Protein AF-A0A7S0NZR8-F1 (afdb_monomer)

Secondary structure (DSSP, 8-state):
-----TT--SSTTSHHHHHHHGGGTS-HHHHHHHHHHHHHHHSPPPPHHHHHHSPPPEEEE-HHHHHHHHT-TTTTTTT-HHHHHHHHHTTS-HHHH--SS-SSEEEETT-----SSHHHHHHHHHH--

Radius of gyration: 22.2 Å; Cα contacts (8 Å, |Δi|>4): 126; chains: 1; bounding box: 55×46×48 Å

Structure (mmCIF, N/CA/C/O backbone):
data_AF-A0A7S0NZR8-F1
#
_entry.id   AF-A0A7S0NZR8-F1
#
loop_
_atom_site.group_PDB
_atom_site.id
_atom_site.type_symbol
_atom_site.label_atom_id
_atom_site.label_alt_id
_atom_site.label_comp_id
_atom_site.label_asym_id
_atom_site.label_entity_id
_atom_site.label_seq_id
_atom_site.pdbx_PDB_ins_code
_atom_site.Cartn_x
_atom_site.Cartn_y
_atom_site.Cartn_z
_atom_site.occupancy
_atom_site.B_iso_or_equiv
_atom_site.auth_seq_id
_atom_site.auth_comp_id
_atom_site.auth_asym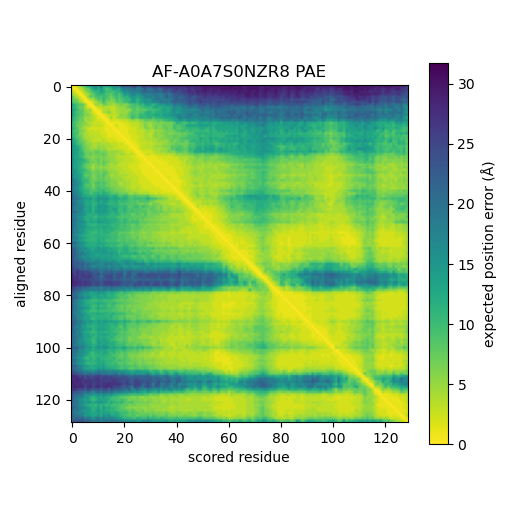_id
_atom_site.auth_atom_id
_atom_site.pdbx_PDB_model_num
ATOM 1 N N . VAL A 1 1 ? 41.894 -26.912 -22.158 1.00 45.88 1 VAL A N 1
ATOM 2 C CA . VAL A 1 1 ? 41.130 -25.674 -21.894 1.00 45.88 1 VAL A CA 1
ATOM 3 C C . VAL A 1 1 ? 39.765 -26.116 -21.419 1.00 45.88 1 VAL A C 1
ATOM 5 O O . VAL A 1 1 ? 39.047 -26.729 -22.197 1.00 45.88 1 VAL A O 1
ATOM 8 N N . GLU A 1 2 ? 39.477 -25.946 -20.134 1.00 52.91 2 GLU A N 1
ATOM 9 C CA . GLU A 1 2 ? 38.169 -26.277 -19.565 1.00 52.91 2 GLU A CA 1
ATOM 10 C C . GLU A 1 2 ? 37.163 -25.227 -20.051 1.00 52.91 2 GLU A C 1
ATOM 12 O O . GLU A 1 2 ? 37.358 -24.028 -19.846 1.00 52.91 2 GLU A O 1
ATOM 17 N N . LEU A 1 3 ? 36.141 -25.662 -20.788 1.00 56.50 3 LEU A N 1
ATOM 18 C CA . LEU A 1 3 ? 35.058 -24.795 -21.243 1.00 56.50 3 LEU A CA 1
ATOM 19 C C . LEU A 1 3 ? 34.191 -24.456 -20.030 1.00 56.50 3 LEU A C 1
ATOM 21 O O . LEU A 1 3 ? 33.331 -25.237 -19.633 1.00 56.50 3 LEU A O 1
ATOM 25 N N . VAL A 1 4 ? 34.432 -23.296 -19.424 1.00 59.06 4 VAL A N 1
ATOM 26 C CA . VAL A 1 4 ? 33.550 -22.764 -18.383 1.00 59.06 4 VAL A CA 1
ATOM 27 C C . VAL A 1 4 ? 32.244 -22.354 -19.060 1.00 59.06 4 VAL A C 1
ATOM 29 O O . VAL A 1 4 ? 32.189 -21.354 -19.776 1.00 59.06 4 VAL A O 1
ATOM 32 N N . PHE A 1 5 ? 31.190 -23.149 -18.872 1.00 58.75 5 PHE A N 1
ATOM 33 C CA . PHE A 1 5 ? 29.847 -22.847 -19.367 1.00 58.75 5 PHE A CA 1
ATOM 34 C C . PHE A 1 5 ? 29.254 -21.683 -18.568 1.00 58.75 5 PHE A C 1
ATOM 36 O O . PHE A 1 5 ? 28.559 -21.870 -17.574 1.00 58.75 5 PHE A O 1
ATOM 43 N N . THR A 1 6 ? 29.545 -20.458 -18.998 1.00 63.75 6 THR A N 1
ATOM 44 C CA . THR A 1 6 ? 29.077 -19.228 -18.340 1.00 63.75 6 THR A CA 1
ATOM 45 C C . THR A 1 6 ? 27.583 -18.962 -18.536 1.00 63.75 6 THR A C 1
ATOM 47 O O . THR A 1 6 ? 26.999 -18.207 -17.767 1.00 63.75 6 THR A O 1
ATOM 50 N N . GLY A 1 7 ? 26.959 -19.575 -19.548 1.00 66.31 7 GLY A N 1
ATOM 51 C CA . GLY A 1 7 ? 25.544 -19.376 -19.885 1.00 66.31 7 GLY A CA 1
ATOM 52 C C . GLY A 1 7 ? 24.577 -20.427 -19.331 1.00 66.31 7 GLY A C 1
ATOM 53 O O . GLY A 1 7 ? 23.371 -20.259 -19.480 1.00 66.31 7 GLY A O 1
ATOM 54 N N . CYS A 1 8 ? 25.069 -21.511 -18.724 1.00 74.06 8 CYS A N 1
ATOM 55 C CA . CYS A 1 8 ? 24.201 -22.512 -18.107 1.00 74.06 8 CYS A CA 1
ATOM 56 C C . CYS A 1 8 ? 23.959 -22.114 -16.649 1.00 74.06 8 CYS A C 1
ATOM 58 O O . CYS A 1 8 ? 24.921 -21.857 -15.939 1.00 74.06 8 CYS A O 1
ATOM 60 N N . ALA A 1 9 ? 22.698 -22.032 -16.223 1.00 79.19 9 ALA A N 1
ATOM 61 C CA . ALA A 1 9 ? 22.320 -21.753 -14.831 1.00 79.19 9 ALA A CA 1
ATOM 62 C C . ALA A 1 9 ? 21.661 -22.961 -14.143 1.00 79.19 9 ALA A C 1
ATOM 64 O O . ALA A 1 9 ? 21.294 -22.890 -12.975 1.00 79.19 9 ALA A O 1
ATOM 65 N N . GLU A 1 10 ? 21.491 -24.068 -14.870 1.00 80.38 10 GLU A N 1
ATOM 66 C CA . GLU A 1 10 ? 20.779 -25.258 -14.393 1.00 80.38 10 GLU A CA 1
ATOM 67 C C . GLU A 1 10 ? 21.644 -26.147 -13.491 1.00 80.38 10 GLU A C 1
ATOM 69 O O . GLU A 1 10 ? 21.119 -26.869 -12.646 1.00 80.38 10 GLU A O 1
ATOM 74 N N . PHE A 1 11 ? 22.971 -26.093 -13.642 1.00 79.56 11 PHE A N 1
ATOM 75 C CA . PHE A 1 11 ? 23.897 -26.899 -12.851 1.00 79.56 11 PHE A CA 1
ATOM 76 C C . PHE A 1 11 ? 24.638 -26.035 -11.832 1.00 79.56 11 PHE A C 1
ATOM 78 O O . PHE A 1 11 ? 25.335 -25.101 -12.214 1.00 79.56 11 PHE A O 1
ATOM 85 N N . ALA A 1 12 ? 24.562 -26.395 -10.549 1.00 76.56 12 ALA A N 1
ATOM 86 C CA . ALA A 1 12 ? 25.122 -25.607 -9.443 1.00 76.56 12 ALA A CA 1
ATOM 87 C C . ALA A 1 12 ? 26.616 -25.252 -9.597 1.00 76.56 12 ALA A C 1
ATOM 89 O O . ALA A 1 12 ? 27.032 -24.175 -9.212 1.00 76.56 12 ALA A O 1
ATOM 90 N N . HIS A 1 13 ? 27.422 -26.114 -10.226 1.00 79.94 13 HIS A N 1
ATOM 91 C CA . HIS A 1 13 ? 28.866 -25.897 -10.407 1.00 79.94 13 HIS A CA 1
ATOM 92 C C . HIS A 1 13 ? 29.228 -24.933 -11.554 1.00 79.94 13 HIS A C 1
ATOM 94 O O . HIS A 1 13 ? 30.400 -24.789 -11.904 1.00 79.94 13 HIS A O 1
ATOM 100 N N . THR A 1 14 ? 28.235 -24.330 -12.205 1.00 85.81 14 THR A N 1
ATOM 101 C CA . THR A 1 14 ? 28.453 -23.402 -13.317 1.00 85.81 14 THR A CA 1
ATOM 102 C C . THR A 1 14 ? 28.504 -21.967 -12.817 1.00 85.81 14 THR A C 1
ATOM 104 O O . THR A 1 14 ? 27.787 -21.582 -11.897 1.00 85.81 14 THR A O 1
ATOM 107 N N . LEU A 1 15 ? 29.302 -21.132 -13.489 1.00 82.81 15 LEU A N 1
ATOM 108 C CA . LEU A 1 15 ? 29.347 -19.700 -13.191 1.00 82.81 15 LEU A CA 1
ATOM 109 C C . LEU A 1 15 ? 27.961 -19.046 -13.329 1.00 82.81 15 LEU A C 1
ATOM 111 O O . LEU A 1 15 ? 27.646 -18.125 -12.585 1.00 82.81 15 LEU A O 1
ATOM 115 N N . GLY A 1 16 ? 27.130 -19.516 -14.265 1.00 83.94 16 GLY A N 1
ATOM 116 C CA . GLY A 1 16 ? 25.773 -19.004 -14.438 1.00 83.94 16 GLY A CA 1
ATOM 117 C C . GLY A 1 16 ? 24.881 -19.280 -13.225 1.00 83.94 16 GLY A C 1
ATOM 118 O O . GLY A 1 16 ? 24.163 -18.377 -12.799 1.00 83.94 16 GLY A O 1
ATOM 119 N N . ALA A 1 17 ? 24.962 -20.475 -12.630 1.00 84.31 17 ALA A N 1
ATOM 120 C CA . ALA A 1 17 ? 24.205 -20.810 -11.423 1.00 84.31 17 ALA A CA 1
ATOM 121 C C . ALA A 1 17 ? 24.645 -19.958 -10.222 1.00 84.31 17 ALA A C 1
ATOM 123 O O . ALA A 1 17 ? 23.807 -19.312 -9.597 1.00 84.31 17 ALA A O 1
ATOM 124 N N . GLU A 1 18 ? 25.952 -19.853 -9.982 1.00 86.19 18 GLU A N 1
ATOM 125 C CA . GLU A 1 18 ? 26.535 -19.015 -8.921 1.00 86.19 18 GLU A CA 1
ATOM 126 C C . GLU A 1 18 ? 26.151 -17.528 -9.086 1.00 86.19 18 GLU A C 1
ATOM 128 O O . GLU A 1 18 ? 25.754 -16.848 -8.138 1.00 86.19 18 GLU A O 1
ATOM 133 N N . LEU A 1 19 ? 26.171 -17.001 -10.318 1.00 85.38 19 LEU A N 1
ATOM 134 C CA . LEU A 1 19 ? 25.703 -15.638 -10.605 1.00 85.38 19 LEU A CA 1
ATOM 135 C C . LEU A 1 19 ? 24.199 -15.466 -10.344 1.00 85.38 19 LEU A C 1
ATOM 137 O O . LEU A 1 19 ? 23.768 -14.403 -9.890 1.00 85.38 19 LEU A O 1
ATOM 141 N N . CYS A 1 20 ? 23.385 -16.487 -10.620 1.00 85.12 20 CYS A N 1
ATOM 142 C CA . CYS A 1 20 ? 21.955 -16.477 -10.321 1.00 85.12 20 CYS A CA 1
ATOM 143 C C . CYS A 1 20 ? 21.658 -16.533 -8.816 1.00 85.12 20 CYS A C 1
ATOM 145 O O . CYS A 1 20 ? 20.647 -15.958 -8.389 1.00 85.12 20 CYS A O 1
ATOM 147 N N . GLU A 1 21 ? 22.509 -17.174 -8.013 1.00 86.31 21 GLU A N 1
ATOM 148 C CA . GLU A 1 21 ? 22.435 -17.119 -6.548 1.00 86.31 21 GLU A CA 1
ATOM 149 C C . GLU A 1 21 ? 22.745 -15.710 -6.038 1.00 86.31 21 GLU A C 1
ATOM 151 O O . GLU A 1 21 ? 22.007 -15.160 -5.223 1.00 86.31 21 GLU A O 1
ATOM 156 N N . LEU A 1 22 ? 23.751 -15.054 -6.619 1.00 87.25 22 LEU A N 1
ATOM 157 C CA . LEU A 1 22 ? 24.124 -13.679 -6.282 1.00 87.25 22 LEU A CA 1
ATOM 158 C C . LEU A 1 22 ? 23.240 -12.610 -6.943 1.00 87.25 22 LEU A C 1
ATOM 160 O O . LEU A 1 22 ? 23.527 -11.417 -6.822 1.00 87.25 22 LEU A O 1
ATOM 164 N N . ARG A 1 23 ? 22.152 -12.985 -7.631 1.00 86.44 23 ARG A N 1
ATOM 165 C CA . ARG A 1 23 ? 21.335 -12.057 -8.436 1.00 86.44 23 ARG A CA 1
ATOM 166 C C . ARG A 1 23 ? 20.872 -10.829 -7.660 1.00 86.44 23 ARG A C 1
ATOM 168 O O . ARG A 1 23 ? 20.714 -9.775 -8.263 1.00 86.44 23 ARG A O 1
ATOM 175 N N . GLU A 1 24 ? 20.629 -10.941 -6.361 1.00 85.31 24 GLU A N 1
ATOM 176 C CA . GLU A 1 24 ? 20.165 -9.824 -5.527 1.00 85.31 24 GLU A CA 1
ATOM 177 C C . GLU A 1 24 ? 21.217 -8.715 -5.397 1.00 85.31 24 GLU A C 1
ATOM 179 O O . GLU A 1 24 ? 20.866 -7.546 -5.262 1.00 85.31 24 GLU A O 1
ATOM 184 N N . LEU A 1 25 ? 22.496 -9.066 -5.545 1.00 88.44 25 LEU A N 1
ATOM 185 C CA . LEU A 1 25 ? 23.630 -8.144 -5.528 1.00 88.44 25 LEU A CA 1
ATOM 186 C C . LEU A 1 25 ? 23.972 -7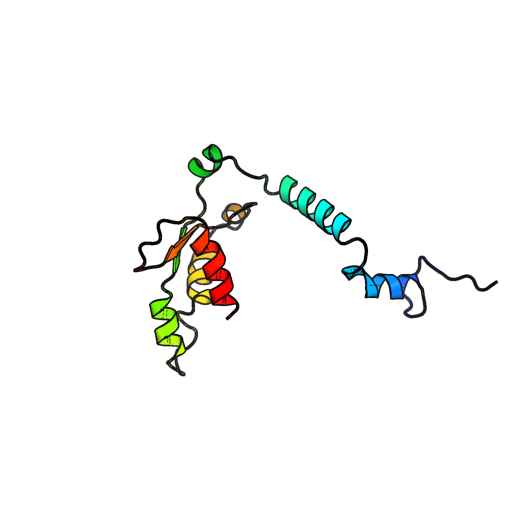.607 -6.925 1.00 88.44 25 LEU A C 1
ATOM 188 O O . LEU A 1 25 ? 24.679 -6.609 -7.060 1.00 88.44 25 LEU A O 1
ATOM 192 N N . LEU A 1 26 ? 23.471 -8.257 -7.980 1.00 87.12 26 LEU A N 1
ATOM 193 C CA . LEU A 1 26 ? 23.770 -7.891 -9.359 1.00 87.12 26 LEU A CA 1
ATOM 194 C C . LEU A 1 26 ? 22.827 -6.801 -9.875 1.00 87.12 26 LEU A C 1
ATOM 196 O O . LEU A 1 26 ? 21.605 -6.974 -9.940 1.00 87.12 26 LEU A O 1
ATOM 200 N N . MET A 1 27 ? 23.438 -5.707 -10.334 1.00 89.44 27 MET A N 1
ATOM 201 C CA . MET A 1 27 ? 22.794 -4.588 -11.032 1.00 89.44 27 MET A CA 1
ATOM 202 C C . MET A 1 27 ? 21.554 -4.010 -10.312 1.00 89.44 27 MET A C 1
ATOM 204 O O . MET A 1 27 ? 20.519 -3.807 -10.960 1.00 89.44 27 MET A O 1
ATOM 208 N N . PRO A 1 28 ? 21.616 -3.719 -8.998 1.00 91.75 28 PRO A N 1
ATOM 209 C CA . PRO A 1 28 ? 20.456 -3.234 -8.246 1.00 91.75 28 PRO A CA 1
ATOM 210 C C . PRO A 1 28 ? 19.880 -1.947 -8.849 1.00 91.75 28 PRO A C 1
ATOM 212 O O . PRO A 1 28 ? 18.668 -1.809 -8.992 1.00 91.75 28 PRO A O 1
ATOM 215 N N . GLU A 1 29 ? 20.745 -1.046 -9.310 1.00 93.50 29 GLU A N 1
ATOM 216 C CA . GLU A 1 29 ? 20.363 0.222 -9.934 1.00 93.50 29 GLU A CA 1
ATOM 217 C C . GLU A 1 29 ? 19.599 0.027 -11.250 1.00 93.50 29 GLU A C 1
ATOM 219 O O . GLU A 1 29 ? 18.619 0.723 -11.511 1.00 93.50 29 GLU A O 1
ATOM 224 N N . VAL A 1 30 ? 20.021 -0.933 -12.082 1.00 94.06 30 VAL A N 1
ATOM 225 C CA . VAL A 1 30 ? 19.351 -1.240 -13.356 1.00 94.06 30 VAL A CA 1
ATOM 226 C C . VAL A 1 30 ? 17.979 -1.837 -13.083 1.00 94.06 30 VAL A C 1
ATOM 228 O O . VAL A 1 30 ? 16.996 -1.411 -13.685 1.00 94.06 30 VAL A O 1
ATOM 231 N N . LYS A 1 31 ? 17.894 -2.772 -12.129 1.00 94.06 31 LYS A N 1
ATOM 232 C CA . LYS A 1 31 ? 16.624 -3.377 -11.712 1.00 94.06 31 LYS A CA 1
ATOM 233 C C . LYS A 1 31 ? 15.672 -2.336 -11.148 1.00 94.06 31 LYS A C 1
ATOM 235 O O . LYS A 1 31 ? 14.510 -2.312 -11.532 1.00 94.06 31 LYS A O 1
ATOM 240 N N . GLN A 1 32 ? 16.164 -1.439 -10.298 1.00 93.00 32 GLN A N 1
ATOM 241 C CA . GLN A 1 32 ? 15.356 -0.375 -9.717 1.00 93.00 32 GLN A CA 1
ATOM 242 C C . GLN A 1 32 ? 14.860 0.612 -10.781 1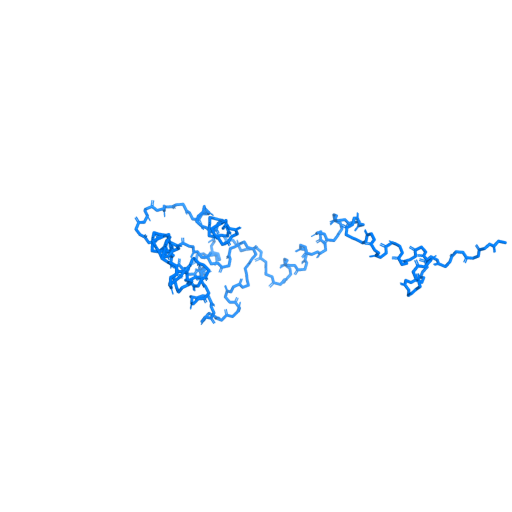.00 93.00 32 GLN A C 1
ATOM 244 O O . GLN A 1 32 ? 13.693 0.996 -10.747 1.00 93.00 32 GLN A O 1
ATOM 249 N N . LYS A 1 33 ? 15.703 0.986 -11.754 1.00 94.88 33 LYS A N 1
ATOM 250 C CA . LYS A 1 33 ? 15.297 1.836 -12.887 1.00 94.88 33 LYS A CA 1
ATOM 251 C C . LYS A 1 33 ? 14.261 1.151 -13.775 1.00 94.88 33 LYS A C 1
ATOM 253 O O . LYS A 1 33 ? 13.253 1.768 -14.104 1.00 94.88 33 LYS A O 1
ATOM 258 N N . ALA A 1 34 ? 14.480 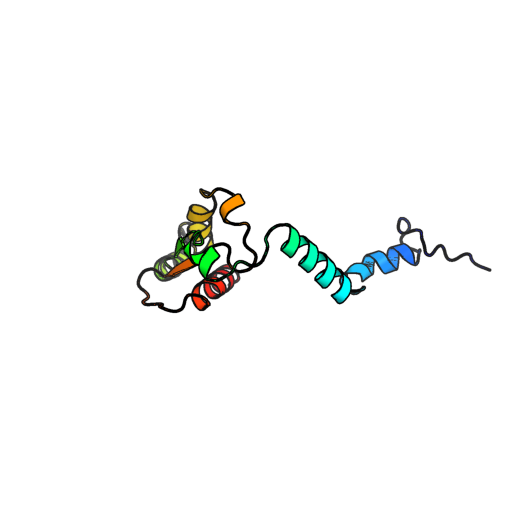-0.116 -14.129 1.00 94.62 34 ALA A N 1
ATOM 259 C CA . ALA A 1 34 ? 13.544 -0.893 -14.939 1.00 94.62 34 ALA A CA 1
ATOM 260 C C . ALA A 1 34 ? 12.192 -1.064 -14.228 1.00 94.62 34 ALA A C 1
ATOM 262 O O . ALA A 1 34 ? 11.142 -0.850 -14.828 1.00 94.62 34 ALA A O 1
ATOM 263 N N . TRP A 1 35 ? 12.222 -1.377 -12.931 1.00 92.44 35 TRP A N 1
ATOM 264 C CA . TRP A 1 35 ? 11.031 -1.467 -12.091 1.00 92.44 35 TRP A CA 1
ATOM 265 C C . TRP A 1 35 ? 10.295 -0.128 -11.993 1.00 92.44 35 TRP A C 1
ATOM 267 O O . TRP A 1 35 ? 9.082 -0.077 -12.171 1.00 92.44 35 TRP A O 1
ATOM 277 N N . GLY A 1 36 ? 11.027 0.968 -11.771 1.00 92.19 36 GLY A N 1
ATOM 278 C CA . GLY A 1 36 ? 10.467 2.318 -11.747 1.00 92.19 36 GLY A CA 1
ATOM 279 C C . GLY A 1 36 ? 9.760 2.677 -13.052 1.00 92.19 36 GLY A C 1
ATOM 280 O O . GLY A 1 36 ? 8.608 3.094 -13.012 1.00 92.19 36 GLY A O 1
ATOM 281 N N . ALA A 1 37 ? 10.397 2.421 -14.198 1.00 91.88 37 ALA A N 1
ATOM 282 C CA . ALA A 1 37 ? 9.811 2.679 -15.512 1.00 91.88 37 ALA A CA 1
ATOM 283 C C . ALA A 1 37 ? 8.533 1.859 -15.761 1.00 91.88 37 ALA A C 1
ATOM 285 O O . ALA A 1 37 ? 7.556 2.382 -16.295 1.00 91.88 37 ALA A O 1
ATOM 286 N N . ALA A 1 38 ? 8.512 0.590 -15.340 1.00 91.88 38 ALA A N 1
ATOM 287 C CA . ALA A 1 38 ? 7.318 -0.246 -15.430 1.00 91.88 38 ALA A CA 1
ATOM 288 C C . ALA A 1 38 ? 6.177 0.289 -14.546 1.00 91.88 38 ALA A C 1
ATOM 290 O O . ALA A 1 38 ? 5.031 0.349 -14.990 1.00 91.88 38 ALA A O 1
ATOM 291 N N . LEU A 1 39 ? 6.483 0.726 -13.319 1.00 89.69 39 LEU A N 1
ATOM 292 C CA . LEU A 1 39 ? 5.496 1.345 -12.431 1.00 89.69 39 LEU A CA 1
ATOM 293 C C . LEU A 1 39 ? 4.956 2.662 -12.998 1.00 89.69 39 LEU A C 1
ATOM 295 O O . LEU A 1 39 ? 3.751 2.885 -12.942 1.00 89.69 39 LEU A O 1
ATOM 299 N N . ASP A 1 40 ? 5.818 3.507 -13.566 1.00 88.75 40 ASP A N 1
ATOM 300 C CA . ASP A 1 40 ? 5.424 4.790 -14.157 1.00 88.75 40 ASP A CA 1
ATOM 301 C C . ASP A 1 40 ? 4.520 4.599 -15.389 1.00 88.75 40 ASP A C 1
ATOM 303 O O . ASP A 1 40 ? 3.613 5.399 -15.617 1.00 88.75 40 ASP A O 1
ATOM 307 N N . ALA A 1 41 ? 4.720 3.518 -16.152 1.00 87.94 41 ALA A N 1
ATOM 308 C CA . ALA A 1 41 ? 3.872 3.165 -17.290 1.00 87.94 41 ALA A CA 1
ATOM 309 C C . ALA A 1 41 ? 2.469 2.682 -16.874 1.00 87.94 41 ALA A C 1
ATOM 311 O O . ALA A 1 41 ? 1.498 2.934 -17.585 1.00 87.94 41 ALA A O 1
ATOM 312 N N . VAL A 1 42 ? 2.354 1.988 -15.735 1.00 85.69 42 VAL A N 1
ATOM 313 C CA . VAL A 1 42 ? 1.083 1.415 -15.248 1.00 85.69 42 VAL A CA 1
ATOM 314 C C . VAL A 1 42 ? 0.301 2.404 -14.379 1.00 85.69 42 VAL A C 1
ATOM 316 O O . VAL A 1 42 ? -0.924 2.468 -14.454 1.00 85.69 42 VAL A O 1
ATOM 319 N N . ALA A 1 43 ? 0.994 3.180 -13.550 1.00 85.69 43 ALA A N 1
ATOM 320 C CA . ALA A 1 43 ? 0.406 4.156 -12.645 1.00 85.69 43 ALA A CA 1
ATOM 321 C C . ALA A 1 43 ? 1.274 5.425 -12.645 1.00 85.69 43 ALA A C 1
ATOM 323 O O . ALA A 1 43 ? 2.136 5.571 -11.775 1.00 85.69 43 ALA A O 1
ATOM 324 N N . PRO A 1 44 ? 1.069 6.350 -13.602 1.00 81.00 44 PRO A N 1
ATOM 325 C CA . PRO A 1 44 ? 1.871 7.562 -13.679 1.00 81.00 44 PRO A CA 1
ATOM 326 C C . PRO A 1 44 ? 1.660 8.446 -12.446 1.00 81.00 44 PRO A C 1
ATOM 328 O O . PRO A 1 44 ? 0.569 8.497 -11.861 1.00 81.00 44 PRO A O 1
ATOM 331 N N . SER A 1 45 ? 2.711 9.171 -12.060 1.00 83.62 45 SER A N 1
ATOM 332 C CA . SER A 1 45 ? 2.629 10.205 -11.027 1.00 83.62 45 SER A CA 1
ATOM 333 C C . SER A 1 45 ? 1.577 11.241 -11.411 1.00 83.62 45 SER A C 1
ATOM 335 O O . SER A 1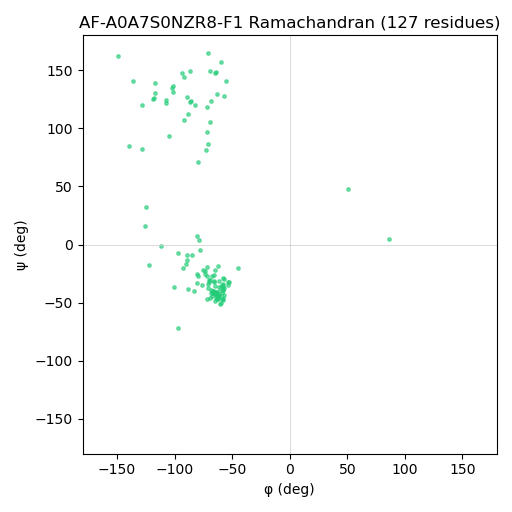 45 ? 1.593 11.786 -12.515 1.00 83.62 45 SER A O 1
ATOM 337 N N . ARG A 1 46 ? 0.648 11.503 -10.493 1.00 85.50 46 ARG A N 1
ATOM 338 C CA . ARG A 1 46 ? -0.457 12.434 -10.719 1.00 85.50 46 ARG A CA 1
ATOM 339 C C . ARG A 1 46 ? -0.072 13.827 -10.258 1.00 85.50 46 ARG A C 1
ATOM 341 O O . ARG A 1 46 ? 0.581 13.989 -9.230 1.00 85.50 46 ARG A O 1
ATOM 348 N N . THR A 1 47 ? -0.535 14.840 -10.976 1.00 86.56 47 THR A N 1
ATOM 349 C CA . THR A 1 47 ? -0.415 16.224 -10.513 1.00 86.56 47 THR A CA 1
ATOM 350 C C . THR A 1 47 ? -1.348 16.485 -9.327 1.00 86.56 47 THR A C 1
ATOM 352 O O . THR A 1 47 ? -2.294 15.732 -9.054 1.00 86.56 47 THR A O 1
ATOM 355 N N . THR A 1 48 ? -1.118 17.590 -8.617 1.00 84.19 48 THR A N 1
ATOM 356 C CA . THR A 1 48 ? -1.980 18.024 -7.508 1.00 84.19 48 THR A CA 1
ATOM 357 C C . THR A 1 48 ? -3.431 18.223 -7.956 1.00 84.19 48 THR A C 1
ATOM 359 O O . THR A 1 48 ? -4.354 17.904 -7.212 1.00 84.19 48 THR A O 1
ATOM 362 N N . GLU A 1 49 ? -3.653 18.707 -9.180 1.00 87.56 49 GLU A N 1
ATOM 363 C CA . GLU A 1 49 ? -4.990 18.914 -9.750 1.00 87.56 49 GLU A CA 1
ATOM 364 C C . GLU A 1 49 ? -5.697 17.588 -10.041 1.00 87.56 49 GLU A C 1
ATOM 366 O O . GLU A 1 49 ? -6.836 17.391 -9.625 1.00 87.56 49 GLU A O 1
ATOM 371 N N . GLN A 1 50 ? -4.993 16.637 -10.662 1.00 85.38 50 GLN A N 1
ATOM 372 C CA . GLN A 1 50 ? -5.516 15.290 -10.910 1.00 85.38 50 GLN A CA 1
ATOM 373 C C . GLN A 1 50 ? -5.836 14.557 -9.604 1.00 85.38 50 GLN A C 1
ATOM 375 O O . GLN A 1 50 ? -6.828 13.839 -9.512 1.00 85.38 50 GLN A O 1
ATOM 380 N N . THR A 1 51 ? -5.021 14.766 -8.568 1.00 85.81 51 THR A N 1
ATOM 381 C CA . THR A 1 51 ? -5.251 14.185 -7.239 1.00 85.81 51 THR A CA 1
ATOM 382 C C . THR A 1 51 ? -6.457 14.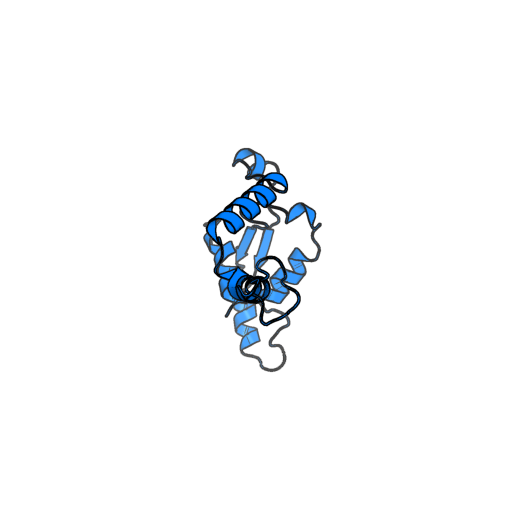812 -6.539 1.00 85.81 51 THR A C 1
ATOM 384 O O . THR A 1 51 ? -7.147 14.123 -5.796 1.00 85.81 51 THR A O 1
ATOM 387 N N . LYS A 1 52 ? -6.746 16.098 -6.775 1.00 85.81 52 LYS A N 1
ATOM 388 C CA . LYS A 1 52 ? -7.973 16.742 -6.279 1.00 85.81 52 LYS A CA 1
ATOM 389 C C . LYS A 1 52 ? -9.219 16.245 -7.016 1.00 85.81 52 LYS A C 1
ATOM 391 O O . LYS A 1 52 ? -10.254 16.088 -6.380 1.00 85.81 52 LYS A O 1
ATOM 396 N N . ALA A 1 53 ? -9.115 16.006 -8.324 1.00 88.50 53 ALA A N 1
ATOM 397 C CA . ALA A 1 53 ? -10.214 15.487 -9.136 1.00 88.50 53 ALA A CA 1
ATOM 398 C C . ALA A 1 53 ? -10.565 14.027 -8.790 1.00 88.50 53 ALA A C 1
ATOM 400 O O . ALA A 1 53 ? -11.741 13.681 -8.734 1.00 88.50 53 ALA A O 1
ATOM 401 N N . ASP A 1 54 ? -9.557 13.191 -8.520 1.00 87.75 54 ASP A N 1
ATOM 402 C CA . ASP A 1 54 ? -9.718 11.798 -8.083 1.00 87.75 54 ASP A CA 1
ATOM 403 C C . ASP A 1 54 ? -8.896 11.525 -6.802 1.00 87.75 54 ASP A C 1
ATOM 405 O O . ASP A 1 54 ? -7.757 11.018 -6.861 1.00 87.75 54 ASP A O 1
ATOM 409 N N . PRO A 1 55 ? -9.436 11.879 -5.619 1.00 88.38 55 PRO A N 1
ATOM 410 C CA . PRO A 1 55 ? -8.733 11.732 -4.351 1.00 88.38 55 PRO A CA 1
ATOM 411 C C . PRO A 1 55 ? -8.553 10.259 -3.964 1.00 88.38 55 PRO A C 1
ATOM 413 O O . PRO A 1 55 ? -9.372 9.412 -4.321 1.00 88.38 55 PRO A O 1
ATOM 416 N N . PRO A 1 56 ? -7.471 9.918 -3.241 1.00 90.38 56 PRO A N 1
ATOM 417 C CA . PRO A 1 56 ? -7.264 8.552 -2.781 1.00 90.38 56 PRO A CA 1
ATOM 418 C C . PRO A 1 56 ? -8.351 8.154 -1.777 1.00 90.38 56 PRO A C 1
ATOM 420 O O . PRO A 1 56 ? -8.812 9.014 -1.019 1.00 90.38 56 PRO A O 1
ATOM 423 N N . PRO A 1 57 ? -8.741 6.867 -1.738 1.00 92.38 57 PRO A N 1
ATOM 424 C CA . PRO A 1 57 ? -9.672 6.369 -0.736 1.00 92.38 57 PRO A CA 1
ATOM 425 C C . PRO A 1 57 ? -9.158 6.687 0.667 1.00 92.38 57 PRO A C 1
ATOM 427 O O . PRO A 1 57 ? -7.958 6.617 0.933 1.00 92.38 57 PRO A O 1
ATOM 430 N N . GLU A 1 58 ? -10.065 7.062 1.559 1.00 92.31 58 GLU A N 1
ATOM 431 C CA . GLU A 1 58 ? -9.727 7.436 2.926 1.00 92.31 58 GLU A CA 1
ATOM 432 C C . GLU A 1 58 ? -10.037 6.280 3.876 1.00 92.31 58 GLU A C 1
ATOM 434 O O . GLU A 1 58 ? -11.125 5.710 3.828 1.00 92.31 58 GLU A O 1
ATOM 439 N N . VAL A 1 59 ? -9.080 5.948 4.739 1.00 92.75 59 VAL A N 1
ATOM 440 C CA . VAL A 1 59 ? -9.219 4.934 5.784 1.00 92.75 59 VAL A CA 1
ATOM 441 C C . VAL A 1 59 ? -9.085 5.581 7.152 1.00 92.75 59 VAL A C 1
ATOM 443 O O . VAL A 1 59 ? -8.229 6.441 7.375 1.00 92.75 59 VAL A O 1
ATOM 446 N N . THR A 1 60 ? -9.928 5.156 8.083 1.00 92.94 60 THR A N 1
ATOM 447 C CA . THR A 1 60 ? -9.920 5.637 9.463 1.00 92.94 60 THR A CA 1
ATOM 448 C C . THR A 1 60 ? -9.379 4.554 10.384 1.00 92.94 60 THR A C 1
ATOM 450 O O . THR A 1 60 ? -9.933 3.461 10.452 1.00 92.94 60 THR A O 1
ATOM 453 N N . ILE A 1 61 ? -8.306 4.852 11.112 1.00 92.00 61 ILE A N 1
ATOM 454 C CA . ILE A 1 61 ? -7.631 3.906 12.003 1.00 92.00 61 ILE A 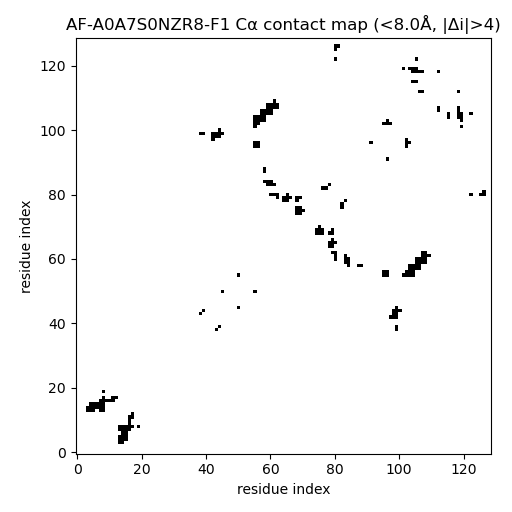CA 1
ATOM 455 C C . ILE A 1 61 ? -7.724 4.400 13.443 1.00 92.00 61 ILE A C 1
ATOM 457 O O . ILE A 1 61 ? -7.378 5.534 13.755 1.00 92.00 61 ILE A O 1
ATOM 461 N N . ASN A 1 62 ? -8.146 3.532 14.355 1.00 91.12 62 ASN A N 1
ATOM 462 C CA . ASN A 1 62 ? -8.149 3.786 15.788 1.00 91.12 62 ASN A CA 1
ATOM 463 C C . ASN A 1 62 ? -7.009 3.007 16.459 1.00 91.12 62 ASN A C 1
ATOM 465 O O . ASN A 1 62 ? -7.164 1.842 16.848 1.00 91.12 62 ASN A O 1
ATOM 469 N N . ARG A 1 63 ? -5.853 3.665 16.608 1.00 88.12 63 ARG A N 1
ATOM 470 C CA . ARG A 1 63 ? -4.666 3.062 17.234 1.00 88.12 63 ARG A CA 1
ATOM 471 C C . ARG A 1 63 ? -4.803 2.895 18.748 1.00 88.12 63 ARG A C 1
ATOM 473 O O . ARG A 1 63 ? -4.255 1.950 19.307 1.00 88.12 63 ARG A O 1
ATOM 480 N N . HIS A 1 64 ? -5.603 3.731 19.412 1.00 86.25 64 HIS A N 1
ATOM 481 C CA . HIS A 1 64 ? -5.886 3.592 20.844 1.00 86.25 64 HIS A CA 1
ATOM 482 C C . HIS A 1 64 ? -6.693 2.331 21.158 1.00 86.25 64 HIS A C 1
ATOM 484 O O . HIS A 1 64 ? -6.397 1.632 22.127 1.00 86.25 64 HIS A O 1
ATOM 490 N N . ARG A 1 65 ? -7.690 2.010 20.327 1.00 85.00 65 ARG A N 1
ATOM 491 C CA . ARG A 1 65 ? -8.445 0.758 20.429 1.00 85.00 65 ARG A CA 1
ATOM 492 C C . ARG A 1 65 ? -7.534 -0.445 20.195 1.00 85.00 65 ARG A C 1
ATOM 494 O O . ARG A 1 65 ? -7.524 -1.351 21.022 1.00 85.00 65 ARG A O 1
ATOM 501 N N . ALA A 1 66 ? -6.717 -0.398 19.142 1.00 85.81 66 ALA A N 1
ATOM 502 C CA . ALA A 1 66 ? -5.750 -1.452 18.844 1.00 85.81 66 ALA A CA 1
ATOM 503 C C . ALA A 1 66 ? -4.778 -1.694 20.016 1.00 85.81 66 ALA A C 1
ATOM 505 O O . ALA A 1 66 ? -4.536 -2.836 20.398 1.00 85.81 66 ALA A O 1
ATOM 506 N N . ALA A 1 67 ? -4.264 -0.627 20.636 1.00 83.75 67 ALA A N 1
ATOM 507 C CA . ALA A 1 67 ? -3.365 -0.720 21.785 1.00 83.75 67 ALA A CA 1
ATOM 508 C C . ALA A 1 67 ? -4.040 -1.329 23.028 1.00 83.75 67 ALA A C 1
ATOM 510 O O . ALA A 1 67 ? -3.438 -2.161 23.707 1.00 83.75 67 ALA A O 1
ATOM 511 N N . ARG A 1 68 ? -5.294 -0.950 23.315 1.00 82.19 68 ARG A N 1
ATOM 512 C CA . ARG A 1 68 ? -6.063 -1.498 24.446 1.00 82.19 68 ARG A CA 1
ATOM 513 C C . ARG A 1 68 ? -6.311 -2.996 24.297 1.00 82.19 68 ARG A C 1
ATOM 515 O O . ARG A 1 68 ? -6.172 -3.734 25.264 1.00 82.19 68 ARG A O 1
ATOM 522 N N . GLU A 1 69 ? -6.644 -3.449 23.096 1.00 79.31 69 GLU A N 1
ATOM 523 C CA . GLU A 1 69 ? -6.942 -4.861 22.843 1.00 79.31 69 GLU A CA 1
ATOM 524 C C . GLU A 1 69 ? -5.690 -5.728 22.702 1.00 79.31 69 GLU A C 1
ATOM 526 O O . GLU A 1 69 ? -5.719 -6.896 23.079 1.00 79.31 69 GLU A O 1
ATOM 531 N N . ARG A 1 70 ? -4.553 -5.161 22.270 1.00 73.94 70 ARG A N 1
ATOM 532 C CA . ARG A 1 70 ? -3.250 -5.855 22.289 1.00 73.94 70 ARG A CA 1
ATOM 533 C C . ARG A 1 70 ? -2.864 -6.305 23.706 1.00 73.94 70 ARG A C 1
ATOM 535 O O . ARG A 1 70 ? -2.177 -7.319 23.859 1.00 73.94 70 ARG A O 1
ATOM 542 N N . ALA A 1 71 ? -3.319 -5.583 24.734 1.00 69.44 71 ALA A N 1
ATOM 543 C CA . ALA A 1 71 ? -3.112 -5.945 26.135 1.00 69.44 71 ALA A CA 1
ATOM 544 C C . ALA A 1 71 ? -3.984 -7.134 26.593 1.00 69.44 71 ALA A C 1
ATOM 546 O O . ALA A 1 71 ? -3.584 -7.867 27.501 1.00 69.44 71 ALA A O 1
ATOM 547 N N . ASP A 1 72 ? -5.135 -7.374 25.957 1.00 72.44 72 ASP A N 1
ATOM 548 C CA . ASP A 1 72 ? -6.042 -8.473 26.296 1.00 72.44 72 ASP A CA 1
ATOM 549 C C . ASP A 1 72 ? -5.671 -9.752 25.527 1.00 72.44 72 ASP A C 1
ATOM 551 O O . ASP A 1 72 ? -5.835 -9.853 24.313 1.00 72.44 72 ASP A O 1
ATOM 555 N N . ARG A 1 73 ? -5.193 -10.780 26.244 1.00 65.44 73 ARG A N 1
ATOM 556 C CA . ARG A 1 73 ? -4.729 -12.051 25.657 1.00 65.44 73 ARG A CA 1
ATOM 557 C C . ARG A 1 73 ? -5.810 -12.837 24.904 1.00 65.44 73 ARG A C 1
ATOM 559 O O . ARG A 1 73 ? -5.432 -13.699 24.118 1.00 65.44 73 ARG A O 1
ATOM 566 N N . ARG A 1 74 ? -7.107 -12.578 25.122 1.00 66.94 74 ARG A N 1
ATOM 567 C CA . ARG A 1 74 ? -8.205 -13.327 24.472 1.00 66.94 74 ARG A CA 1
ATOM 568 C C . ARG A 1 74 ? -8.720 -12.709 23.169 1.00 66.94 74 ARG A C 1
ATOM 570 O O . ARG A 1 74 ? -9.330 -13.427 22.385 1.00 66.94 74 ARG A O 1
ATOM 577 N N . ASN A 1 75 ? -8.487 -11.418 22.931 1.00 63.16 75 ASN A N 1
ATOM 578 C CA . ASN A 1 75 ? -9.062 -10.669 21.801 1.00 63.16 75 ASN A CA 1
ATOM 579 C C . ASN A 1 75 ? -8.011 -9.960 20.929 1.00 63.16 75 ASN A C 1
ATOM 581 O O . ASN A 1 75 ? -8.379 -9.110 20.124 1.00 63.16 75 ASN A O 1
ATOM 585 N N . LYS A 1 76 ? -6.729 -10.333 21.060 1.00 61.06 76 LYS A N 1
ATOM 586 C CA . LYS A 1 76 ? -5.539 -9.615 20.556 1.00 61.06 76 LYS A CA 1
ATOM 587 C C . LYS A 1 76 ? -5.578 -9.075 19.121 1.00 61.06 76 LYS A C 1
ATOM 589 O O . LYS A 1 76 ? -4.777 -8.203 18.801 1.00 61.06 76 LYS A O 1
ATOM 594 N N . GLU A 1 77 ? -6.442 -9.587 18.254 1.00 66.19 77 GLU A N 1
ATOM 595 C CA . GLU A 1 77 ? -6.299 -9.401 16.810 1.00 66.19 77 GLU A CA 1
ATOM 596 C C . GLU A 1 77 ? -7.504 -8.742 16.138 1.00 66.19 77 GLU A C 1
ATOM 598 O O . GLU A 1 77 ? -7.339 -8.176 15.059 1.00 66.19 77 GLU A O 1
ATOM 603 N N . LYS A 1 78 ? -8.685 -8.720 16.775 1.00 73.75 78 LYS A N 1
ATOM 604 C CA . LYS A 1 78 ? -9.930 -8.291 16.109 1.00 73.75 78 LYS A CA 1
ATOM 605 C C . LYS A 1 78 ? -9.938 -6.820 15.713 1.00 73.75 78 LYS A C 1
ATOM 607 O O . LYS A 1 78 ? -10.548 -6.468 14.711 1.00 73.75 78 LYS A O 1
ATOM 612 N N . HIS A 1 79 ? -9.261 -5.964 16.474 1.00 79.94 79 HIS A N 1
ATOM 613 C CA . HIS A 1 79 ? -9.148 -4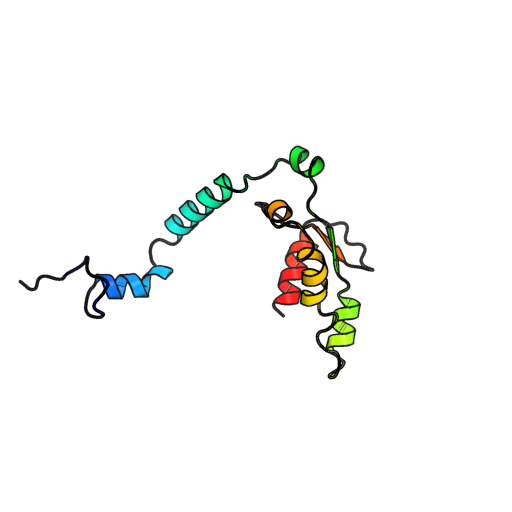.546 16.146 1.00 79.94 79 HIS A CA 1
ATOM 614 C C . HIS A 1 79 ? -7.694 -4.081 16.078 1.00 79.94 79 HIS A C 1
ATOM 616 O O . HIS A 1 79 ? -7.393 -2.924 16.372 1.00 79.94 79 HIS A O 1
ATOM 622 N N . SER A 1 80 ? -6.783 -4.962 15.655 1.00 89.06 80 SER A N 1
ATOM 623 C CA . SER A 1 80 ? -5.420 -4.550 15.309 1.00 89.06 80 SER A CA 1
ATOM 624 C C . SER A 1 80 ? -5.432 -3.510 14.177 1.00 89.06 80 SER A C 1
ATOM 626 O 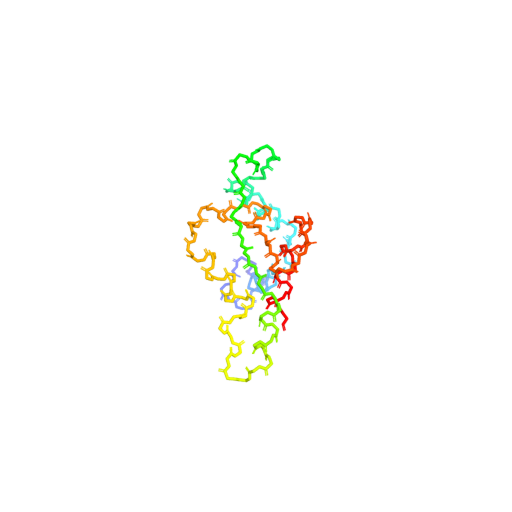O . SER A 1 80 ? -6.381 -3.436 13.395 1.00 89.06 80 SER A O 1
ATOM 628 N N . VAL A 1 81 ? -4.373 -2.699 14.070 1.00 90.75 81 VAL A N 1
ATOM 629 C CA . VAL A 1 81 ? -4.237 -1.720 12.972 1.00 90.75 81 VAL A CA 1
ATOM 630 C C . VAL A 1 81 ? -4.306 -2.415 11.610 1.00 90.75 81 VAL A C 1
ATOM 632 O O . VAL A 1 81 ? -4.941 -1.897 10.696 1.00 90.75 81 VAL A O 1
ATOM 635 N N . PHE A 1 82 ? -3.723 -3.613 11.501 1.00 91.94 82 PHE A N 1
ATOM 636 C CA . PHE A 1 82 ? -3.791 -4.432 10.295 1.00 91.94 82 PHE A CA 1
ATOM 637 C C . PHE A 1 82 ? -5.231 -4.802 9.930 1.00 91.94 82 PHE A C 1
ATOM 639 O O . PHE A 1 82 ? -5.643 -4.555 8.803 1.00 91.94 82 PHE A O 1
ATOM 646 N N . VAL A 1 83 ? -6.011 -5.340 10.875 1.00 91.75 83 VAL A N 1
ATOM 647 C CA . VAL A 1 83 ? -7.403 -5.745 10.607 1.00 91.75 83 VAL A CA 1
ATOM 648 C C . VAL A 1 83 ? -8.266 -4.536 10.259 1.00 91.75 83 VAL A C 1
ATOM 650 O O . VAL A 1 83 ? -8.982 -4.565 9.265 1.00 91.75 83 VAL A O 1
ATOM 653 N N . GLN A 1 84 ? -8.123 -3.430 10.995 1.00 92.62 84 GLN A N 1
ATOM 654 C CA . GLN A 1 84 ? -8.838 -2.190 10.681 1.00 92.62 84 GLN A CA 1
ATOM 655 C C . GLN A 1 84 ? -8.531 -1.677 9.267 1.00 92.62 84 GLN A C 1
ATOM 657 O O . GLN A 1 84 ? -9.429 -1.175 8.590 1.00 92.62 84 GLN A O 1
ATOM 662 N N . LEU A 1 85 ? -7.277 -1.787 8.821 1.00 93.56 85 LEU A N 1
ATOM 663 C CA . LEU A 1 85 ? -6.870 -1.398 7.475 1.00 93.56 85 LEU A CA 1
ATOM 664 C C . LEU A 1 85 ? -7.402 -2.380 6.422 1.00 93.56 85 LEU A C 1
ATOM 666 O O . LEU A 1 85 ? -7.966 -1.953 5.417 1.00 93.56 85 LEU A O 1
ATOM 670 N N . HIS A 1 86 ? -7.251 -3.682 6.659 1.00 93.00 86 HIS A N 1
ATOM 671 C CA . HIS A 1 86 ? -7.712 -4.740 5.765 1.00 93.00 86 HIS A CA 1
ATOM 672 C C . HIS A 1 86 ? -9.222 -4.665 5.524 1.00 93.00 86 HIS A C 1
ATOM 674 O O . HIS A 1 86 ? -9.656 -4.701 4.374 1.00 93.00 86 HIS A O 1
ATOM 680 N N . ASP A 1 87 ? -10.025 -4.503 6.575 1.00 93.38 87 ASP A N 1
ATOM 681 C CA . ASP A 1 87 ? -11.487 -4.450 6.466 1.00 93.38 87 ASP A CA 1
ATOM 682 C C . ASP A 1 87 ? -11.963 -3.277 5.601 1.00 93.38 87 ASP A C 1
ATOM 684 O O . ASP A 1 87 ? -12.966 -3.390 4.901 1.00 93.38 87 ASP A O 1
ATOM 688 N N . GLN A 1 88 ? -11.221 -2.167 5.608 1.00 94.31 88 GLN A N 1
ATOM 689 C CA . GLN A 1 88 ? -11.533 -0.992 4.794 1.00 94.31 88 GLN A CA 1
ATOM 690 C C . GLN A 1 88 ? -11.006 -1.110 3.362 1.00 94.31 88 GLN A C 1
ATOM 692 O O . GLN A 1 88 ? -11.698 -0.714 2.429 1.00 94.31 88 GLN A O 1
ATOM 697 N N . LEU A 1 89 ? -9.798 -1.646 3.164 1.00 94.00 89 LEU A N 1
ATOM 698 C CA . LEU A 1 89 ? -9.182 -1.731 1.836 1.00 94.00 89 LEU A CA 1
ATOM 699 C C . LEU A 1 89 ? -9.690 -2.912 1.003 1.00 94.00 89 LEU A C 1
ATOM 701 O O . LEU A 1 89 ? -9.795 -2.783 -0.212 1.00 94.00 89 LEU A O 1
ATOM 705 N N . SER A 1 90 ? -10.022 -4.043 1.629 1.00 94.06 90 SER A N 1
ATOM 706 C CA . SER A 1 90 ? -10.484 -5.258 0.933 1.00 94.06 90 SER A CA 1
ATOM 707 C C . SER A 1 90 ? -11.823 -5.078 0.214 1.00 94.06 90 SER A C 1
ATOM 709 O O . SER A 1 90 ? -12.120 -5.806 -0.729 1.00 94.06 90 SER A O 1
ATOM 711 N N . GLN A 1 91 ? -12.618 -4.091 0.631 1.00 91.31 91 GLN A N 1
ATOM 712 C CA . GLN A 1 91 ? -13.903 -3.748 0.019 1.00 91.31 91 GLN A CA 1
ATOM 713 C C . GLN A 1 91 ? -13.758 -2.805 -1.183 1.00 91.31 91 GLN A C 1
ATOM 715 O O . GLN A 1 91 ? -14.736 -2.530 -1.879 1.00 91.31 91 GLN A O 1
ATOM 720 N N . LEU A 1 92 ? -12.557 -2.272 -1.419 1.00 92.62 92 LEU A N 1
ATOM 721 C CA . LEU A 1 92 ? -12.304 -1.335 -2.502 1.00 92.62 92 LEU A CA 1
ATOM 722 C C . LEU A 1 92 ? -11.976 -2.071 -3.796 1.00 92.62 92 LEU A C 1
ATOM 724 O O . LEU A 1 92 ? -11.345 -3.124 -3.816 1.00 92.62 92 LEU A O 1
ATOM 728 N N . GLU A 1 93 ? -12.351 -1.447 -4.906 1.00 91.44 93 GLU A N 1
ATOM 729 C CA . GLU A 1 93 ? -11.921 -1.896 -6.221 1.00 91.44 93 GLU A CA 1
ATOM 730 C C . GLU A 1 93 ? -10.389 -1.772 -6.343 1.00 91.44 93 GLU A C 1
ATOM 732 O O . GLU A 1 93 ? -9.856 -0.681 -6.096 1.00 91.44 93 GLU A O 1
ATOM 737 N N . PRO A 1 94 ? -9.669 -2.830 -6.770 1.00 89.25 94 PRO A N 1
ATOM 738 C CA . PRO A 1 94 ? -8.208 -2.814 -6.861 1.00 89.25 94 PRO A CA 1
ATOM 739 C C . PRO A 1 94 ? -7.656 -1.640 -7.677 1.00 89.25 94 PRO A C 1
ATOM 741 O O . PRO A 1 94 ? -6.632 -1.063 -7.315 1.00 89.25 94 PRO A O 1
ATOM 744 N N . ALA A 1 95 ? -8.373 -1.220 -8.726 1.00 88.12 95 ALA A N 1
ATOM 745 C CA . ALA A 1 95 ? -8.001 -0.089 -9.573 1.00 88.12 95 ALA A CA 1
ATOM 746 C C . ALA A 1 95 ? -7.834 1.230 -8.795 1.00 88.12 95 ALA A C 1
ATOM 748 O O . ALA A 1 95 ? -7.006 2.061 -9.162 1.00 88.12 95 ALA A O 1
ATOM 749 N N . LYS A 1 96 ? -8.558 1.421 -7.683 1.00 87.75 96 LYS A N 1
ATOM 750 C CA . LYS A 1 96 ? -8.463 2.638 -6.857 1.00 87.75 96 LYS A CA 1
ATOM 751 C C . LYS A 1 96 ? -7.179 2.708 -6.033 1.00 87.75 96 LYS A C 1
ATOM 753 O O . LYS A 1 96 ? -6.764 3.806 -5.656 1.00 87.75 96 LYS A O 1
ATOM 758 N N . LEU A 1 97 ? -6.556 1.555 -5.780 1.00 89.19 97 LEU A N 1
ATOM 759 C CA . LEU A 1 97 ? -5.306 1.420 -5.032 1.00 89.19 97 LEU A CA 1
ATOM 760 C C . LEU A 1 97 ? -4.066 1.513 -5.932 1.00 89.19 97 LEU A C 1
ATOM 762 O O . LEU A 1 97 ? -2.964 1.713 -5.424 1.00 89.19 97 LEU A O 1
ATOM 766 N N . LEU A 1 98 ? -4.234 1.418 -7.257 1.00 88.50 98 LEU A N 1
ATOM 767 C CA . LEU A 1 98 ? -3.159 1.568 -8.241 1.00 88.50 98 LEU A CA 1
ATOM 768 C C . LEU A 1 98 ? -2.734 3.038 -8.355 1.00 88.50 98 LEU A C 1
ATOM 770 O O . LEU A 1 98 ? -3.170 3.783 -9.234 1.00 88.50 98 LEU A O 1
ATOM 774 N N . ARG A 1 99 ? -1.887 3.479 -7.424 1.00 87.81 99 ARG A N 1
ATOM 775 C CA . ARG A 1 99 ? -1.369 4.850 -7.362 1.00 87.81 99 ARG A CA 1
ATOM 776 C C . ARG A 1 99 ? 0.127 4.841 -7.080 1.00 87.81 99 ARG A C 1
ATOM 778 O O . ARG A 1 99 ? 0.599 4.076 -6.246 1.00 87.81 99 ARG A O 1
ATOM 785 N N . ARG A 1 100 ? 0.858 5.741 -7.742 1.00 85.50 100 ARG A N 1
ATOM 786 C CA . ARG A 1 100 ? 2.323 5.821 -7.657 1.00 85.50 100 ARG A CA 1
ATOM 787 C C . ARG A 1 100 ? 2.854 6.227 -6.287 1.00 85.50 100 ARG A C 1
ATOM 789 O O . ARG A 1 100 ? 3.888 5.725 -5.858 1.00 85.50 100 ARG A O 1
ATOM 796 N N . GLU A 1 101 ? 2.172 7.174 -5.647 1.00 84.69 101 GLU A N 1
ATOM 797 C CA . GLU A 1 101 ? 2.610 7.767 -4.383 1.00 84.69 101 GLU A CA 1
ATOM 798 C C . GLU A 1 101 ? 1.929 7.119 -3.176 1.00 84.69 101 GLU A C 1
ATOM 800 O O . GLU A 1 101 ? 2.556 6.410 -2.394 1.00 84.69 101 GLU A O 1
ATOM 805 N N . ARG A 1 102 ? 0.633 7.398 -3.002 1.00 87.44 102 ARG A N 1
ATOM 806 C CA . ARG A 1 102 ? -0.174 6.942 -1.869 1.00 87.44 102 ARG A CA 1
ATOM 807 C C . ARG A 1 102 ? -1.433 6.283 -2.402 1.00 87.44 102 ARG A C 1
ATOM 809 O O . ARG A 1 102 ? -2.228 6.932 -3.084 1.00 87.44 102 ARG A O 1
ATOM 816 N N . ALA A 1 103 ? -1.607 5.008 -2.069 1.00 90.75 103 ALA A N 1
ATOM 817 C CA . ALA A 1 103 ? -2.782 4.237 -2.463 1.00 90.75 103 ALA A CA 1
ATOM 818 C C . ALA A 1 103 ? -4.051 4.695 -1.727 1.00 90.75 103 ALA A C 1
ATOM 820 O O . ALA A 1 103 ? -5.139 4.626 -2.284 1.00 90.75 103 ALA A O 1
ATOM 821 N N . PHE A 1 104 ? -3.909 5.195 -0.498 1.00 92.12 104 PHE A N 1
ATOM 822 C CA . PHE A 1 104 ? -5.003 5.648 0.360 1.00 92.12 104 PHE A CA 1
ATOM 823 C C . PHE A 1 104 ? -4.533 6.784 1.280 1.00 92.12 104 PHE A C 1
ATOM 825 O O . PHE A 1 104 ? -3.334 6.992 1.482 1.00 92.12 104 PHE A O 1
ATOM 832 N N . LYS A 1 105 ? -5.482 7.528 1.845 1.00 91.25 105 LYS A N 1
ATOM 833 C CA . LYS A 1 105 ? -5.260 8.544 2.877 1.00 91.25 105 LYS A CA 1
ATOM 834 C C . LYS A 1 105 ? -5.642 7.972 4.236 1.00 91.25 105 LYS A C 1
ATOM 836 O O . LYS A 1 105 ? -6.689 7.354 4.360 1.00 91.25 105 LYS A O 1
ATOM 841 N N . VAL A 1 106 ? -4.824 8.210 5.254 1.00 91.56 106 VAL A N 1
ATOM 842 C CA . VAL A 1 106 ? -5.087 7.738 6.619 1.00 91.56 106 VAL A CA 1
ATOM 843 C C . VAL A 1 106 ? -5.602 8.888 7.477 1.00 91.56 106 VAL A C 1
ATOM 845 O O . VAL A 1 106 ? -5.023 9.972 7.471 1.00 91.56 106 VAL A O 1
ATOM 848 N N . LYS A 1 107 ? -6.653 8.626 8.253 1.00 91.00 107 LYS A N 1
ATOM 849 C CA . LYS A 1 107 ? -7.091 9.453 9.379 1.00 91.00 107 LYS A CA 1
ATOM 850 C C . LYS A 1 107 ? -7.009 8.652 10.669 1.00 91.00 107 LYS A C 1
ATOM 852 O O . LYS A 1 107 ? -7.604 7.580 10.765 1.00 91.00 107 LYS A O 1
ATOM 857 N N . PHE A 1 108 ? -6.319 9.174 11.677 1.00 89.94 108 PHE A N 1
ATOM 858 C CA . PHE A 1 108 ? -6.330 8.560 12.999 1.00 89.94 108 PHE A CA 1
ATOM 859 C C . PHE A 1 108 ? -7.511 9.076 13.827 1.00 89.94 108 PHE A C 1
ATOM 861 O O . PHE A 1 108 ? -7.694 10.277 14.018 1.00 89.94 108 PHE A O 1
ATOM 868 N N . ALA A 1 109 ? -8.356 8.159 14.293 1.00 89.56 109 ALA A N 1
ATOM 869 C CA . ALA A 1 109 ? -9.549 8.497 15.056 1.00 89.56 109 ALA A CA 1
ATOM 870 C C . ALA A 1 109 ? -9.177 9.058 16.435 1.00 89.56 109 ALA A C 1
ATOM 872 O O . ALA A 1 109 ? -8.535 8.375 17.231 1.00 89.56 109 ALA A O 1
ATOM 873 N N . GLY A 1 110 ? -9.647 10.271 16.735 1.00 84.81 110 GLY A N 1
ATOM 874 C CA . GLY A 1 110 ? -9.360 10.953 18.001 1.00 84.81 110 GLY A CA 1
ATOM 875 C C . GLY A 1 110 ? -8.061 11.757 17.995 1.00 84.81 110 GLY A C 1
ATOM 876 O O . GLY A 1 110 ? -7.699 12.321 19.023 1.00 84.81 110 GLY A O 1
ATOM 877 N N . GLU A 1 111 ? -7.388 11.850 16.849 1.00 83.75 111 GLU A N 1
ATOM 878 C CA . GLU A 1 111 ? -6.153 12.608 16.693 1.00 83.75 111 GLU A CA 1
ATOM 879 C C . GLU A 1 111 ? -6.351 13.715 15.670 1.00 83.75 111 GLU A C 1
ATOM 881 O O . GLU A 1 111 ? -6.759 13.474 14.533 1.00 83.75 111 GLU A O 1
ATOM 886 N N . ALA A 1 112 ? -6.052 14.946 16.073 1.00 66.56 112 ALA A N 1
ATOM 887 C CA . ALA A 1 112 ? -6.028 16.087 15.172 1.00 66.56 112 ALA A CA 1
ATOM 888 C C . ALA A 1 112 ? -4.708 16.075 14.384 1.00 66.56 112 ALA A C 1
ATOM 890 O O . ALA A 1 112 ? -3.808 16.867 14.645 1.00 66.56 112 ALA A O 1
ATOM 891 N N . ALA A 1 113 ? -4.566 15.120 13.465 1.00 60.62 113 ALA A N 1
ATOM 892 C CA . ALA A 1 113 ? -3.465 15.097 12.513 1.00 60.62 113 ALA A CA 1
ATOM 893 C C . ALA A 1 113 ? -3.895 15.839 11.237 1.00 60.62 113 ALA A C 1
ATOM 895 O O . ALA A 1 113 ? -4.716 15.330 10.474 1.00 60.62 113 ALA A O 1
ATOM 896 N N . ASP A 1 114 ? -3.359 17.044 11.029 1.00 57.59 114 ASP A N 1
ATOM 897 C CA . ASP A 1 114 ? -3.590 17.861 9.821 1.00 57.59 114 ASP A CA 1
ATOM 898 C C . ASP A 1 114 ? -2.558 17.556 8.707 1.00 57.59 114 ASP A C 1
ATOM 900 O O . ASP A 1 114 ? -2.697 17.964 7.553 1.00 57.59 114 ASP A O 1
ATOM 904 N N . ASP A 1 115 ? -1.525 16.770 9.036 1.00 62.19 115 ASP A N 1
ATOM 905 C CA . ASP A 1 115 ? -0.486 16.354 8.100 1.00 62.19 115 ASP A CA 1
ATOM 906 C C . ASP A 1 115 ? -0.936 15.157 7.256 1.00 62.19 115 ASP A C 1
ATOM 908 O O . ASP A 1 115 ? -1.197 14.063 7.750 1.00 62.19 115 ASP A O 1
ATOM 912 N N . TYR A 1 116 ? -0.963 15.334 5.935 1.00 59.09 116 TYR A N 1
ATOM 913 C CA . TYR A 1 116 ? -1.432 14.317 4.986 1.00 59.09 116 TYR A CA 1
ATOM 914 C C . TYR A 1 116 ? -0.441 13.156 4.759 1.00 59.09 116 TYR A C 1
ATOM 916 O O . TYR A 1 116 ? -0.838 12.094 4.276 1.00 59.09 116 TYR A O 1
ATOM 924 N N . GLY A 1 117 ? 0.854 13.354 5.042 1.00 65.75 117 GLY A N 1
ATOM 925 C CA . GLY A 1 117 ? 1.927 12.412 4.684 1.00 65.75 117 GLY A CA 1
ATOM 926 C C . GLY A 1 117 ? 2.418 11.508 5.819 1.00 65.75 117 GLY A C 1
ATOM 927 O O . GLY A 1 117 ? 2.724 10.339 5.577 1.00 65.75 117 GLY A O 1
ATOM 928 N N . GLY A 1 118 ? 2.481 12.032 7.046 1.00 81.88 118 GLY A N 1
ATOM 929 C CA . GLY A 1 118 ? 2.923 11.296 8.240 1.00 81.88 118 GLY A CA 1
ATOM 930 C C . GLY A 1 118 ? 2.063 10.063 8.539 1.00 81.88 118 GLY A C 1
ATOM 931 O O . GLY A 1 118 ? 2.607 8.956 8.591 1.00 81.88 118 GLY A O 1
ATOM 932 N N . PRO A 1 119 ? 0.722 10.197 8.579 1.00 86.56 119 PRO A N 1
ATOM 933 C CA . PRO A 1 119 ? -0.176 9.099 8.924 1.00 86.56 119 PRO A CA 1
ATOM 934 C C . PRO A 1 119 ? -0.069 7.876 8.010 1.00 86.56 119 PRO A C 1
ATOM 936 O O . PRO A 1 119 ? -0.172 6.744 8.478 1.00 86.56 119 PRO A O 1
ATOM 939 N N . TYR A 1 120 ? 0.185 8.077 6.711 1.00 89.62 120 TYR A N 1
ATOM 940 C CA . TYR A 1 120 ? 0.354 6.967 5.768 1.00 89.62 120 TYR A CA 1
ATOM 941 C C . TYR A 1 120 ? 1.563 6.099 6.134 1.00 89.62 120 TYR A C 1
ATOM 943 O O . TYR A 1 120 ? 1.455 4.879 6.188 1.00 89.62 120 TYR A O 1
ATOM 951 N N . ARG A 1 121 ? 2.707 6.727 6.429 1.00 89.00 121 ARG A N 1
ATOM 952 C CA . ARG A 1 121 ? 3.932 6.024 6.839 1.00 89.00 121 ARG A CA 1
ATOM 953 C C . ARG A 1 121 ? 3.780 5.384 8.216 1.00 89.00 121 ARG A C 1
ATOM 955 O O . ARG A 1 121 ? 4.194 4.245 8.403 1.00 89.00 121 ARG A O 1
ATOM 962 N N . GLU A 1 122 ? 3.152 6.095 9.149 1.00 88.94 122 GLU A N 1
ATOM 963 C CA . GLU A 1 122 ? 2.937 5.619 10.518 1.00 88.94 122 GLU A CA 1
ATOM 964 C C . GLU A 1 122 ? 2.118 4.327 10.581 1.00 88.94 122 GLU A C 1
ATOM 966 O O . GLU A 1 122 ? 2.424 3.460 11.397 1.00 88.94 122 GLU A O 1
ATOM 971 N N . VAL A 1 123 ? 1.120 4.153 9.706 1.00 90.75 123 VAL A N 1
ATOM 972 C CA . VAL A 1 123 ? 0.339 2.905 9.653 1.00 90.75 123 VAL A CA 1
ATOM 973 C C . VAL A 1 123 ? 1.216 1.703 9.310 1.00 90.75 123 VAL A C 1
ATOM 975 O O . VAL A 1 123 ? 1.092 0.670 9.964 1.00 90.75 123 VAL A O 1
ATOM 978 N N . PHE A 1 124 ? 2.130 1.821 8.342 1.00 90.56 124 PHE A N 1
ATOM 979 C CA . PHE A 1 124 ? 3.038 0.718 8.010 1.00 90.56 124 PHE A CA 1
ATOM 980 C C . PHE A 1 124 ? 4.008 0.421 9.150 1.00 90.56 124 PHE A C 1
ATOM 982 O O . PHE A 1 124 ? 4.211 -0.748 9.472 1.00 90.56 124 PHE A O 1
ATOM 989 N N . THR A 1 125 ? 4.522 1.457 9.820 1.00 90.06 125 THR A N 1
ATOM 990 C CA . THR A 1 125 ? 5.340 1.283 11.026 1.00 90.06 125 THR A CA 1
ATOM 991 C C . THR A 1 125 ? 4.575 0.510 12.104 1.00 90.06 125 THR A C 1
ATOM 993 O O . THR A 1 125 ? 5.110 -0.449 12.655 1.00 90.06 125 THR A O 1
ATOM 996 N N . ALA A 1 126 ? 3.310 0.864 12.354 1.00 86.69 126 ALA A N 1
ATOM 997 C CA . ALA A 1 126 ? 2.464 0.214 13.356 1.00 86.69 126 ALA A CA 1
ATOM 998 C C . ALA A 1 126 ? 2.084 -1.238 13.009 1.00 86.69 126 ALA A C 1
ATOM 1000 O O . ALA A 1 126 ? 1.825 -2.031 13.911 1.00 86.69 126 ALA A O 1
ATOM 1001 N N . ILE A 1 127 ? 2.029 -1.595 11.721 1.00 87.62 127 ILE A N 1
ATOM 1002 C CA . ILE A 1 127 ? 1.821 -2.984 11.276 1.00 87.62 127 ILE A CA 1
ATOM 1003 C C . ILE A 1 127 ? 3.111 -3.801 11.429 1.00 87.62 127 ILE A C 1
ATOM 1005 O O . ILE A 1 127 ? 3.049 -4.983 11.753 1.00 87.62 127 ILE A O 1
ATOM 1009 N N . SER A 1 128 ? 4.276 -3.184 11.216 1.00 80.25 128 SER A N 1
ATOM 1010 C CA . SER A 1 128 ? 5.580 -3.855 11.312 1.00 80.25 128 SER A CA 1
ATOM 1011 C C . SER A 1 128 ? 6.101 -4.070 12.743 1.00 80.25 128 SER A C 1
ATOM 1013 O O . SER A 1 128 ? 7.150 -4.688 12.910 1.00 80.25 128 SER A O 1
ATOM 1015 N N . SER A 1 129 ? 5.394 -3.561 13.761 1.00 63.03 129 SER A N 1
ATOM 1016 C CA . SER A 1 129 ? 5.779 -3.577 15.187 1.00 63.03 129 SER A CA 1
ATOM 1017 C C . SER A 1 129 ? 4.934 -4.518 16.052 1.00 63.03 129 SER A C 1
ATOM 1019 O O . SER A 1 129 ? 5.475 -5.223 16.930 1.00 63.03 129 SER A O 1
#

Organism: NCBI:txid127549

Solvent-accessible surface area (backbone atoms only — not comparable to full-atom values): 7696 Å² total; per-residue (Å²): 132,84,81,77,52,59,84,43,54,86,47,77,92,24,60,23,20,51,50,60,70,46,40,84,76,53,59,55,70,57,53,51,50,53,51,48,54,54,45,44,73,77,26,55,80,70,54,76,66,57,38,68,76,57,61,54,54,76,45,74,41,48,62,67,59,20,56,59,34,54,72,37,88,88,54,49,57,79,51,23,66,55,45,48,48,46,68,58,55,73,76,48,64,70,75,65,46,63,46,62,85,58,39,49,39,55,42,54,65,94,51,95,73,87,60,80,65,60,46,48,55,48,51,54,53,63,62,77,106

Sequence (129 aa):
VELVFTGCAEFAHTLGAELCELRELLMPEVKQKAWGAALDAVAPSRTTEQTKADPPPEVTINRHRAARERADRRNKEKHSVFVQLHDQLSQLEPAKLLRRERAFKVKFAGEAADDYGGPYREVFTAISS

Foldseek 3Di:
DDPQPQPDCPDCPGVVVVCVVCVCVPPVVVVVVVVVVVLCVQANADDPVRCVVQPAAEAEAAVVVLVVLCPPPPRNPCRHLVNSVCVRPVPDDVVCQSHDPGNYFYDYPPDPDPDRPVRRVVSVVSVVD

pLDDT: mean 83.56, std 10.67, range [45.88, 94.88]

Mean predicted aligned error: 9.07 Å

InterPro domains:
  IPR000569 HECT domain [PS50237] (94-129)
  IPR035983 HECT, E3 ligase catalytic domain [SSF56204] (79-128)